Protein 1UJC (pdb70)

Secondary structure (DSSP, 8-state):
-EEEEEEPPPB-S-SSSGGGPPBPHHHHHHHHHHHHHHHHTT----EEEE-SSHHHHHHHHHHHHHS---S--EE-GGGSTT--HHHHHHHHHHHHHHT--EEEEEE-TTHHHHHHHHHSTTPPPPP--TT-EEEEEE-TTS-EEEEEEE-GGGT-

B-factor: mean 17.57, std 6.31, range [7.38, 39.42]

Solvent-accessible surface area: 7150 Å² total; per-residue (Å²): 30,67,0,12,0,0,45,14,0,50,12,32,168,129,34,110,60,69,42,58,44,61,13,36,108,61,0,20,83,18,0,88,67,0,0,70,49,0,116,50,96,161,25,149,13,82,59,2,0,1,0,46,43,78,10,0,50,42,0,28,108,20,1,33,97,23,7,144,36,42,129,87,42,44,82,13,99,57,0,26,30,127,14,70,36,31,99,1,20,55,79,0,62,59,10,11,94,118,57,6,64,9,0,0,0,0,0,2,71,65,3,0,5,113,0,0,26,89,2,2,95,88,71,108,71,24,160,1,60,31,0,0,0,0,1,0,52,0,54,104,95,22,75,6,82,47,63,94,67,32,13,5,97,101,57,154

GO terms:
  GO:0005515 protein binding (F, IPI)
  GO:0101006 protein histidine phosphatase activity (F, IDA)
  GO:0035971 peptidyl-histidine dephosphorylation (P, IDA)
  GO:0070297 regulation of phosphorelay signal transduction system (P, IMP)
  GO:0005737 cytoplasm (C, IDA)

Nearest PDB structures (foldseek):
  1ujc-assembly1_A  TM=1.006E+00  e=8.817E-36  Escherichia coli
  3f2i-assembly3_E  TM=8.369E-01  e=7.883E-12  Nostoc sp. PCC 7120 = FACHB-418
  3f2i-assembly2_C  TM=8.182E-01  e=5.118E-11  Nostoc sp. PCC 7120 = FACHB-418
  3mxo-assembly2_A-2  TM=7.497E-01  e=2.978E-09  Homo sapiens
  6cni-assembly1_B  TM=7.187E-01  e=6.458E-09  Homo sapiens

Structure (mmCIF, N/CA/C/O backbone):
data_1UJC
#
_entry.id   1UJC
#
_cell.length_a   39.126
_cell.length_b   47.737
_cell.length_c   81.963
_cell.angle_alpha   90.00
_cell.angle_beta   90.00
_cell.angle_gamma   90.00
#
_symmetry.space_group_name_H-M   'P 21 21 21'
#
loop_
_entity.id
_entity.type
_entity.pdbx_description
1 polymer 'Phosphohistidine phosphatase sixA'
2 non-polymer 'CALCIUM ION'
3 non-polymer TUNGSTATE(VI)ION
4 water water
#
loop_
_atom_site.group_PDB
_atom_site.id
_atom_site.type_symbol
_atom_site.label_atom_id
_atom_site.label_alt_id
_atom_site.label_comp_id
_atom_site.label_asym_id
_atom_site.label_entity_id
_atom_site.label_seq_id
_atom_site.pdbx_PDB_ins_code
_atom_site.Cartn_x
_atom_site.Cartn_y
_atom_site.Cartn_z
_atom_site.occupancy
_atom_site.B_iso_or_equiv
_atom_site.auth_seq_id
_atom_site.auth_comp_id
_atom_site.auth_asym_id
_atom_site.auth_atom_id
_atom_site.pdbx_PDB_model_num
ATOM 1 N N . MET A 1 1 ? 7.252 17.806 25.544 1.00 9.19 1 MET A N 1
ATOM 2 C CA . MET A 1 1 ? 7.175 16.370 25.154 1.00 11.80 1 MET A CA 1
ATOM 3 C C . MET A 1 1 ? 7.193 15.469 26.376 1.00 11.93 1 MET A C 1
ATOM 4 O O . MET A 1 1 ? 8.030 15.628 27.262 1.00 14.81 1 MET A O 1
ATOM 9 N N . GLN A 1 2 ? 6.261 14.524 26.420 1.00 12.87 2 GLN A N 1
ATOM 10 C CA . GLN A 1 2 ? 6.171 13.590 27.533 1.00 13.71 2 GLN A CA 1
ATOM 11 C C . GLN A 1 2 ? 7.159 12.450 27.341 1.00 13.68 2 GLN A C 1
ATOM 12 O O . GLN A 1 2 ? 7.156 11.781 26.314 1.00 13.06 2 GLN A O 1
ATOM 18 N N . VAL A 1 3 ? 8.016 12.239 28.329 1.00 12.59 3 VAL A N 1
ATOM 19 C CA . VAL A 1 3 ? 8.986 11.163 28.248 1.00 12.56 3 VAL A CA 1
ATOM 20 C C . VAL A 1 3 ? 8.707 10.179 29.366 1.00 12.52 3 VAL A C 1
ATOM 21 O O . VAL A 1 3 ? 8.615 10.566 30.527 1.00 14.47 3 VAL A O 1
ATOM 25 N N . PHE A 1 4 ? 8.544 8.911 29.012 1.00 11.19 4 PHE A N 1
ATOM 26 C CA . PHE A 1 4 ? 8.293 7.882 30.008 1.00 12.39 4 PHE A CA 1
ATOM 27 C C . PHE A 1 4 ? 9.495 6.957 30.065 1.00 11.49 4 PHE A C 1
ATOM 28 O O . PHE A 1 4 ? 9.736 6.178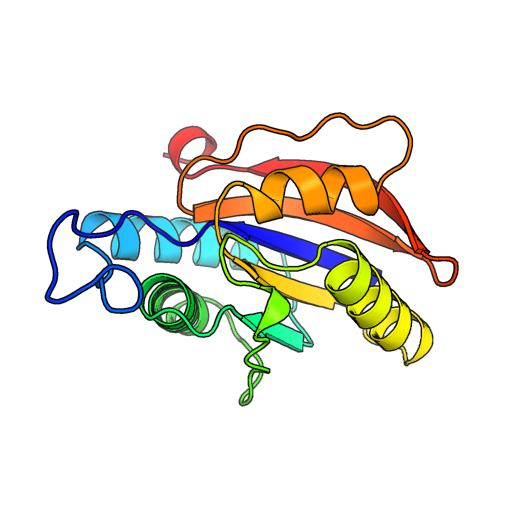 29.145 1.00 12.47 4 PHE A O 1
ATOM 36 N N . ILE A 1 5 ? 10.244 7.054 31.156 1.00 10.47 5 ILE A N 1
ATOM 37 C CA . ILE A 1 5 ? 11.443 6.253 31.349 1.00 11.30 5 ILE A CA 1
ATOM 38 C C . ILE A 1 5 ? 11.115 5.001 32.143 1.00 11.96 5 ILE A C 1
ATOM 39 O O . ILE A 1 5 ? 10.611 5.076 33.266 1.00 12.53 5 ILE A O 1
ATOM 44 N N . MET A 1 6 ? 11.411 3.845 31.561 1.00 11.23 6 MET A N 1
ATOM 45 C CA . MET A 1 6 ? 11.110 2.583 32.213 1.00 11.68 6 MET A CA 1
ATOM 46 C C . MET A 1 6 ? 12.299 1.645 32.375 1.00 11.81 6 MET A C 1
ATOM 47 O O . MET A 1 6 ? 13.133 1.509 31.482 1.00 11.59 6 MET A O 1
ATOM 52 N N . ARG A 1 7 ? 12.376 1.009 33.537 1.00 12.41 7 ARG A N 1
ATOM 53 C CA . ARG A 1 7 ? 13.436 0.046 33.805 1.00 13.42 7 ARG A CA 1
ATOM 54 C C . ARG A 1 7 ? 12.890 -1.306 33.358 1.00 13.38 7 ARG A C 1
ATOM 55 O O . ARG A 1 7 ? 11.738 -1.637 33.631 1.00 12.46 7 ARG A O 1
ATOM 63 N N . HIS A 1 8 ? 13.712 -2.075 32.657 1.00 12.25 8 HIS A N 1
ATOM 64 C CA . HIS A 1 8 ? 13.301 -3.384 32.179 1.00 11.31 8 HIS A CA 1
ATOM 65 C C . HIS A 1 8 ? 12.738 -4.191 33.352 1.00 12.13 8 HIS A C 1
ATOM 66 O O . HIS A 1 8 ? 13.027 -3.896 34.512 1.00 11.05 8 HIS A O 1
ATOM 73 N N . GLY A 1 9 ? 11.937 -5.206 33.041 1.00 10.78 9 GLY A N 1
ATOM 74 C CA . GLY A 1 9 ? 11.340 -6.029 34.079 1.00 13.91 9 GLY A CA 1
ATOM 75 C C . GLY A 1 9 ? 12.294 -7.041 34.689 1.00 13.99 9 GLY A C 1
ATOM 76 O O . GLY A 1 9 ? 13.404 -7.236 34.198 1.00 13.61 9 GLY A O 1
ATOM 77 N N . ASP A 1 10 ? 11.852 -7.675 35.772 1.00 14.52 10 ASP A N 1
ATOM 78 C CA . ASP A 1 10 ? 12.629 -8.682 36.481 1.00 15.81 10 ASP A CA 1
ATOM 79 C C . ASP A 1 10 ? 13.212 -9.683 35.478 1.00 16.65 10 ASP A C 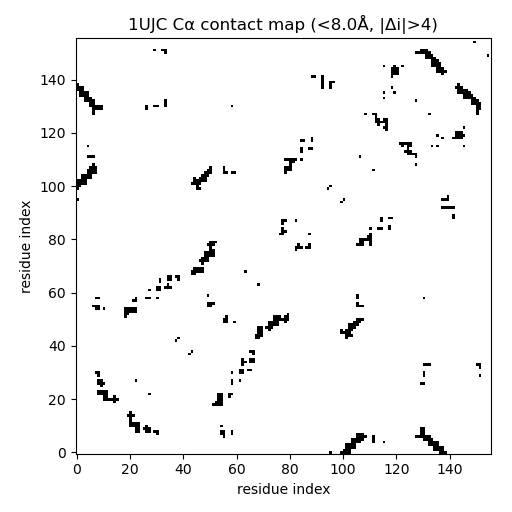1
ATOM 80 O O . ASP A 1 10 ? 12.498 -10.201 34.617 1.00 16.22 10 ASP A O 1
ATOM 85 N N . ALA A 1 11 ? 14.507 -9.959 35.595 1.00 16.55 11 ALA A N 1
ATOM 86 C CA . ALA A 1 11 ? 15.167 -10.862 34.661 1.00 16.39 11 ALA A CA 1
ATOM 87 C C . ALA A 1 11 ? 15.949 -11.995 35.314 1.00 17.52 11 ALA A C 1
ATOM 88 O O . ALA A 1 11 ? 16.468 -11.851 36.419 1.00 16.23 11 ALA A O 1
ATOM 90 N N . ALA A 1 12 ? 16.039 -13.118 34.608 1.00 17.67 12 ALA A N 1
ATOM 91 C CA . ALA A 1 12 ? 16.770 -14.275 35.102 1.00 18.42 12 ALA A CA 1
ATOM 92 C C . ALA A 1 12 ? 18.197 -13.857 35.430 1.00 19.85 12 ALA A C 1
ATOM 93 O O . ALA A 1 12 ? 18.816 -13.084 34.693 1.00 19.51 12 ALA A O 1
ATOM 95 N N . LEU A 1 13 ? 18.717 -14.368 36.540 1.00 20.22 13 LEU A N 1
ATOM 96 C CA . LEU A 1 13 ? 20.070 -14.036 36.964 1.00 22.18 13 LEU A CA 1
ATOM 97 C C . LEU A 1 13 ? 21.149 -14.685 36.110 1.00 22.25 13 LEU A C 1
ATOM 98 O O . LEU A 1 13 ? 22.213 -14.097 35.885 1.00 21.43 13 LEU A O 1
ATOM 103 N N . ASP A 1 14 ? 20.878 -15.891 35.625 1.00 24.03 14 ASP A N 1
ATOM 104 C CA . ASP A 1 14 ? 21.866 -16.595 34.823 1.00 23.89 14 ASP A CA 1
ATOM 105 C C . ASP A 1 14 ? 21.483 -16.755 33.356 1.00 22.52 14 ASP A C 1
ATOM 106 O O . ASP A 1 14 ? 20.330 -17.027 33.021 1.00 24.05 14 ASP A O 1
ATOM 111 N N . ALA A 1 15 ? 22.479 -16.584 32.495 1.00 21.92 15 ALA A N 1
ATOM 112 C CA . ALA A 1 15 ? 22.334 -16.722 31.054 1.00 20.45 15 ALA A CA 1
ATOM 113 C C . ALA A 1 15 ? 23.745 -16.868 30.491 1.00 20.03 15 ALA A C 1
ATOM 114 O O . ALA A 1 15 ? 24.725 -16.693 31.216 1.00 18.29 15 ALA A O 1
ATOM 116 N N . ALA A 1 16 ? 23.852 -17.196 29.208 1.00 19.43 16 ALA A N 1
ATOM 117 C CA . ALA A 1 16 ? 25.157 -17.346 28.578 1.00 18.86 16 ALA A CA 1
ATOM 118 C C . ALA A 1 16 ? 26.022 -16.119 28.873 1.00 18.08 16 ALA A C 1
ATOM 119 O O . ALA A 1 16 ? 27.237 -16.231 29.034 1.00 17.41 16 ALA A O 1
ATOM 121 N N . SER A 1 17 ? 25.383 -14.951 28.944 1.00 16.44 17 SER A N 1
ATOM 122 C CA . SER A 1 17 ? 26.065 -13.685 29.238 1.00 14.43 17 SER A CA 1
ATOM 123 C C . SER A 1 17 ? 25.003 -12.658 29.641 1.00 13.62 17 SER A C 1
ATOM 124 O O . SER A 1 17 ? 23.813 -12.891 29.448 1.00 11.74 17 SER A O 1
ATOM 127 N N . ASP A 1 18 ? 25.424 -11.522 30.187 1.00 13.19 18 ASP A N 1
ATOM 128 C CA . ASP A 1 18 ? 24.467 -10.507 30.634 1.00 13.27 18 ASP A CA 1
ATOM 129 C C . ASP A 1 18 ? 23.500 -9.959 29.583 1.00 12.80 18 ASP A C 1
ATOM 130 O O . ASP A 1 18 ? 22.290 -9.969 29.788 1.00 12.50 18 ASP A O 1
ATOM 135 N N . SER A 1 19 ? 24.030 -9.477 28.464 1.00 14.07 19 SER A N 1
ATOM 136 C CA . SER A 1 19 ? 23.187 -8.892 27.425 1.00 13.05 19 SER A CA 1
ATOM 137 C C . SER A 1 19 ? 22.041 -9.790 26.970 1.00 12.89 19 SER A C 1
ATOM 138 O O . SER A 1 19 ? 21.022 -9.299 26.481 1.00 14.30 19 SER A O 1
ATOM 141 N N . VAL A 1 20 ? 22.196 -11.098 27.134 1.00 12.14 20 VAL A N 1
ATOM 142 C CA . VAL A 1 20 ? 21.162 -12.025 26.687 1.00 12.60 20 VAL A CA 1
ATOM 143 C C . VAL A 1 20 ? 20.251 -12.620 27.763 1.00 12.74 20 VAL A C 1
ATOM 144 O O . VAL A 1 20 ? 19.475 -13.533 27.480 1.00 13.23 20 VAL A O 1
ATOM 148 N N . ARG A 1 21 ? 20.331 -12.098 28.985 1.00 13.94 21 ARG A N 1
ATOM 149 C CA . ARG A 1 21 ? 19.487 -12.593 30.076 1.00 14.35 21 ARG A CA 1
ATOM 150 C C . ARG A 1 21 ? 18.035 -12.298 29.728 1.00 14.36 21 ARG A C 1
ATOM 151 O O . ARG A 1 21 ? 17.675 -11.154 29.463 1.00 13.71 21 ARG A O 1
ATOM 159 N N . PRO A 1 22 ? 17.178 -13.329 29.717 1.00 16.49 22 PRO A N 1
ATOM 160 C CA . PRO A 1 22 ? 15.765 -13.120 29.391 1.00 15.30 22 PRO A CA 1
ATOM 161 C C . PRO A 1 22 ? 14.959 -12.605 30.584 1.00 15.68 22 PRO A C 1
ATOM 162 O O . PRO A 1 22 ? 15.446 -12.566 31.716 1.00 11.55 22 PRO A O 1
ATOM 166 N N . LEU A 1 23 ? 13.717 -12.219 30.321 1.00 15.38 23 LEU A N 1
ATOM 167 C CA . LEU A 1 23 ? 12.837 -11.721 31.367 1.00 16.15 23 LEU A CA 1
ATOM 168 C C . LEU A 1 23 ? 12.254 -12.924 32.106 1.00 17.10 23 LEU A C 1
ATOM 169 O O . LEU A 1 23 ? 12.140 -14.005 31.540 1.00 16.58 23 LEU A O 1
ATOM 174 N N . THR A 1 24 ? 11.915 -12.753 33.378 1.00 18.20 24 THR A N 1
ATOM 175 C CA . THR A 1 24 ? 11.308 -13.845 34.135 1.00 18.92 24 THR A CA 1
ATOM 176 C C . THR A 1 24 ? 9.796 -13.727 33.945 1.00 18.89 24 THR A C 1
ATOM 177 O O . THR A 1 24 ? 9.298 -12.713 33.452 1.00 18.64 24 THR A O 1
ATOM 181 N N . THR A 1 25 ? 9.072 -14.764 34.348 1.00 19.17 25 THR A N 1
ATOM 182 C CA . THR A 1 25 ? 7.622 -14.771 34.249 1.00 20.02 25 THR A CA 1
ATOM 183 C C . THR A 1 25 ? 7.054 -13.566 34.992 1.00 18.13 25 THR A C 1
ATOM 184 O O . THR A 1 25 ? 6.183 -12.866 34.477 1.00 18.68 25 THR A O 1
ATOM 188 N N . ASN A 1 26 ? 7.555 -13.330 36.200 1.00 17.98 26 ASN A N 1
ATOM 189 C CA . ASN A 1 26 ? 7.113 -12.202 37.019 1.00 17.12 26 ASN A CA 1
ATOM 190 C C . ASN A 1 26 ? 7.468 -10.903 36.305 1.00 16.34 26 ASN A C 1
ATOM 191 O O . ASN A 1 26 ? 6.664 -9.973 36.261 1.00 16.52 26 ASN A O 1
ATOM 196 N N . GLY A 1 27 ? 8.673 -10.850 35.742 1.00 15.75 27 GLY A N 1
ATOM 197 C CA . GLY A 1 27 ? 9.105 -9.665 35.023 1.00 14.10 27 GLY A CA 1
ATOM 198 C C . GLY A 1 27 ? 8.148 -9.357 33.889 1.00 14.47 27 GLY A C 1
ATOM 199 O O . GLY A 1 27 ? 7.885 -8.192 33.586 1.00 15.49 27 GLY A O 1
ATOM 200 N N . CYS A 1 28 ? 7.638 -10.406 33.249 1.00 14.07 28 CYS A N 1
ATOM 201 C CA . CYS A 1 28 ? 6.680 -10.248 32.165 1.00 14.95 28 CYS A CA 1
ATOM 202 C C . CYS A 1 28 ? 5.362 -9.770 32.762 1.00 15.59 28 CYS A C 1
ATOM 203 O O . CYS A 1 28 ? 4.777 -8.791 32.297 1.00 16.45 28 CYS A O 1
ATOM 206 N N . ASP A 1 29 ? 4.908 -10.461 33.803 1.00 17.01 29 ASP A N 1
ATOM 207 C CA . ASP A 1 29 ? 3.653 -10.112 34.456 1.00 17.25 29 ASP A CA 1
ATOM 208 C C . ASP A 1 29 ? 3.615 -8.652 34.890 1.00 16.51 29 ASP A C 1
ATOM 209 O O . ASP A 1 29 ? 2.670 -7.929 34.573 1.00 16.28 29 ASP A O 1
ATOM 214 N N . GLU A 1 30 ? 4.645 -8.216 35.611 1.00 15.69 30 GLU A N 1
ATOM 215 C CA . GLU A 1 30 ? 4.694 -6.840 36.086 1.00 15.89 30 GLU A CA 1
ATOM 216 C C . GLU A 1 30 ? 4.827 -5.833 34.959 1.00 15.46 30 GLU A C 1
ATOM 217 O O . GLU A 1 30 ? 4.314 -4.718 35.058 1.00 13.72 30 GLU A O 1
ATOM 223 N N . SER A 1 31 ? 5.518 -6.211 33.891 1.00 14.82 31 SER A N 1
ATOM 224 C CA . SER A 1 31 ? 5.666 -5.295 32.773 1.00 14.82 31 SER A CA 1
ATOM 225 C C . SER A 1 31 ? 4.312 -5.067 32.107 1.00 14.38 31 SER A C 1
ATOM 226 O O . SER A 1 31 ? 4.013 -3.957 31.665 1.00 12.92 31 SER A O 1
ATOM 229 N N . ARG A 1 32 ? 3.494 -6.118 32.044 1.00 14.33 32 ARG A N 1
ATOM 230 C CA . ARG A 1 32 ? 2.162 -6.009 31.455 1.00 14.36 32 ARG A CA 1
ATOM 231 C C . ARG A 1 32 ? 1.284 -5.185 32.391 1.00 14.53 32 ARG A C 1
ATOM 232 O O . ARG A 1 32 ? 0.417 -4.427 31.950 1.00 12.89 32 ARG A O 1
ATOM 240 N N . LEU A 1 33 ? 1.526 -5.340 33.690 1.00 15.31 33 LEU A N 1
ATOM 241 C CA . LEU A 1 33 ? 0.777 -4.619 34.713 1.00 15.79 33 LEU A CA 1
ATOM 242 C C . LEU A 1 33 ? 0.964 -3.111 34.529 1.00 15.56 33 LEU A C 1
ATOM 243 O O . LEU A 1 33 ? -0.007 -2.347 34.522 1.00 13.38 33 LEU A O 1
ATOM 248 N N . MET A 1 34 ? 2.217 -2.689 34.380 1.00 14.75 34 MET A N 1
ATOM 249 C CA . MET A 1 34 ? 2.536 -1.276 34.188 1.00 14.80 34 MET A CA 1
ATOM 250 C C . MET A 1 34 ? 2.011 -0.776 32.841 1.00 14.66 34 MET A C 1
ATOM 251 O O . MET A 1 34 ? 1.569 0.369 32.722 1.00 15.29 34 MET A O 1
ATOM 256 N N . ALA A 1 35 ? 2.065 -1.637 31.831 1.00 13.89 35 ALA A N 1
ATOM 257 C CA . ALA A 1 35 ? 1.586 -1.285 30.499 1.00 13.56 35 ALA A CA 1
ATOM 258 C C . ALA A 1 35 ? 0.096 -0.963 30.548 1.00 13.26 35 ALA A C 1
ATOM 259 O O . ALA A 1 35 ? -0.350 0.048 30.006 1.00 12.40 35 ALA A O 1
ATOM 261 N N . ASN A 1 36 ? -0.672 -1.825 31.207 1.00 13.69 36 ASN A N 1
ATOM 262 C CA . ASN A 1 36 ? -2.106 -1.612 31.321 1.00 13.85 36 ASN A CA 1
ATOM 263 C C . ASN A 1 36 ? -2.409 -0.361 32.133 1.00 12.40 36 ASN A C 1
ATOM 264 O O . ASN A 1 36 ? -3.359 0.360 31.840 1.00 12.22 36 ASN A O 1
ATOM 269 N N . TRP A 1 37 ? -1.598 -0.097 33.151 1.00 12.93 37 TRP A N 1
ATOM 270 C CA . TRP A 1 37 ? -1.809 1.089 33.968 1.00 13.14 37 TRP A CA 1
ATOM 271 C C . TRP A 1 37 ? -1.671 2.326 33.078 1.00 14.11 37 TRP A C 1
ATOM 272 O O . TRP A 1 37 ? -2.499 3.238 33.131 1.00 12.48 37 TRP A O 1
ATOM 283 N N . LEU A 1 38 ? -0.626 2.350 32.257 1.00 14.24 38 LEU A N 1
ATOM 284 C CA . LEU A 1 38 ? -0.402 3.468 31.348 1.00 16.06 38 LEU A CA 1
ATOM 285 C C . LEU A 1 38 ? -1.575 3.602 30.391 1.00 17.05 38 LEU A C 1
ATOM 286 O O . LEU A 1 38 ? -2.011 4.707 30.090 1.00 19.36 38 LEU A O 1
ATOM 291 N N . LYS A 1 39 ? -2.080 2.466 29.918 1.00 16.75 39 LYS A N 1
ATOM 292 C CA . LYS A 1 39 ? -3.213 2.448 29.005 1.00 17.77 39 LYS A CA 1
ATOM 293 C C . LYS A 1 39 ? -4.408 3.094 29.695 1.00 18.76 39 LYS A C 1
ATOM 294 O O . LYS A 1 39 ? -5.163 3.850 29.085 1.00 17.27 39 LYS A O 1
ATOM 300 N N . GLY A 1 40 ? -4.568 2.796 30.980 1.00 19.38 40 GLY A N 1
ATOM 301 C CA . GLY A 1 40 ? -5.663 3.370 31.736 1.00 21.04 40 GLY A CA 1
ATOM 302 C C . GLY A 1 40 ? -5.465 4.856 31.969 1.00 22.49 40 GLY A C 1
ATOM 303 O O . GLY A 1 40 ? -6.413 5.573 32.278 1.00 23.51 40 GLY A O 1
ATOM 304 N N . GLN A 1 41 ? -4.232 5.328 31.816 1.00 23.31 41 GLN A N 1
ATOM 305 C CA . GLN A 1 41 ? -3.932 6.741 32.021 1.00 23.62 41 GLN A CA 1
ATOM 306 C C . GLN A 1 41 ? -4.117 7.554 30.750 1.00 23.50 41 GLN A C 1
ATOM 307 O O . GLN A 1 41 ? -3.787 8.737 30.708 1.00 22.73 41 GLN A O 1
ATOM 313 N N . LYS A 1 42 ? -4.656 6.916 29.715 1.00 24.32 42 LYS A N 1
ATOM 314 C CA . LYS A 1 42 ? -4.884 7.587 28.443 1.00 24.69 42 LYS A CA 1
ATOM 315 C C . LYS A 1 42 ? -3.555 8.030 27.859 1.00 24.65 42 LYS A C 1
ATOM 316 O O . LYS A 1 42 ? -3.446 9.113 27.283 1.00 25.77 42 LYS A O 1
ATOM 322 N N . VAL A 1 43 ? -2.547 7.178 28.017 1.00 24.59 43 VAL A N 1
ATOM 323 C CA . VAL A 1 43 ? -1.211 7.453 27.511 1.00 24.58 43 VAL A CA 1
ATOM 324 C C . VAL A 1 43 ? -1.108 6.975 26.067 1.00 24.10 43 VAL A C 1
ATOM 325 O O . VAL A 1 43 ? -1.461 5.835 25.752 1.00 25.73 43 VAL A O 1
ATOM 329 N N . GLU A 1 44 ? -0.640 7.856 25.191 1.00 21.90 44 GLU A N 1
ATOM 330 C CA . GLU A 1 44 ? -0.489 7.538 23.779 1.00 21.38 44 GLU A CA 1
ATOM 331 C C . GLU A 1 44 ? 0.988 7.689 23.443 1.00 19.67 44 GLU A C 1
ATOM 332 O O . GLU A 1 44 ? 1.502 8.808 23.389 1.00 20.24 44 GLU A O 1
ATOM 338 N N . ILE A 1 45 ? 1.669 6.569 23.226 1.00 16.65 45 ILE A N 1
ATOM 339 C CA . ILE A 1 45 ? 3.096 6.597 22.921 1.00 14.47 45 ILE A CA 1
ATOM 340 C C . ILE A 1 45 ? 3.343 6.756 21.432 1.00 13.75 45 ILE A C 1
ATOM 341 O O . ILE A 1 45 ? 2.938 5.914 20.636 1.00 14.40 45 ILE A O 1
ATOM 346 N N . GLU A 1 46 ? 4.021 7.840 21.067 1.00 14.77 46 GLU A N 1
ATOM 347 C CA . GLU A 1 46 ? 4.320 8.134 19.668 1.00 13.10 46 GLU A CA 1
ATOM 348 C C . GLU A 1 46 ? 5.620 7.495 19.197 1.00 12.31 46 GLU A C 1
ATOM 349 O O . GLU A 1 46 ? 5.726 7.054 18.051 1.00 10.89 46 GLU A O 1
ATOM 355 N N . ARG A 1 47 ? 6.612 7.453 20.079 1.00 11.87 47 ARG A N 1
ATOM 356 C CA . ARG A 1 47 ? 7.906 6.878 19.735 1.00 11.94 47 ARG A CA 1
ATOM 357 C C . ARG A 1 47 ? 8.443 5.990 20.852 1.00 12.31 47 ARG A C 1
ATOM 358 O O . ARG A 1 47 ? 8.142 6.203 22.030 1.00 11.20 47 ARG A O 1
ATOM 366 N N . VAL A 1 48 ? 9.248 5.002 20.474 1.00 10.99 48 VAL A N 1
ATOM 367 C CA . VAL A 1 48 ? 9.828 4.082 21.438 1.00 10.77 48 VAL A CA 1
ATOM 368 C C . VAL A 1 48 ? 11.331 3.908 21.237 1.00 10.95 48 VAL A C 1
ATOM 369 O O . VAL A 1 48 ? 11.795 3.637 20.129 1.00 11.16 48 VAL A O 1
ATOM 373 N N . LEU A 1 49 ? 12.080 4.070 22.325 1.00 9.64 49 LEU A N 1
ATOM 374 C CA . LEU A 1 49 ? 13.531 3.926 22.314 1.00 10.40 49 LEU A CA 1
ATOM 375 C C . LEU A 1 49 ? 13.839 2.799 23.292 1.00 11.71 49 LEU A C 1
ATOM 376 O O . LEU A 1 49 ? 13.381 2.825 24.434 1.00 14.02 49 LEU A O 1
ATOM 381 N N . VAL A 1 50 ? 14.606 1.810 22.852 1.00 11.89 50 VAL A N 1
ATOM 382 C CA . VAL A 1 50 ? 14.914 0.674 23.713 1.00 12.01 50 VAL A CA 1
ATOM 383 C C . VAL A 1 50 ? 16.375 0.234 23.677 1.00 12.18 50 VAL A C 1
ATOM 384 O O . VAL A 1 50 ? 17.062 0.398 22.672 1.00 11.59 50 VAL A O 1
ATOM 388 N N . SER A 1 51 ? 16.837 -0.319 24.794 1.00 11.89 51 SER A N 1
ATOM 389 C CA . SER A 1 51 ? 18.194 -0.828 24.908 1.00 11.41 51 SER A CA 1
ATOM 390 C C . SER A 1 51 ? 18.313 -2.076 24.039 1.00 11.30 51 SER A C 1
ATOM 391 O O . SER A 1 51 ? 17.338 -2.795 23.842 1.00 10.33 51 SER A O 1
ATOM 394 N N . PRO A 1 52 ? 19.515 -2.342 23.505 1.00 10.89 52 PRO A N 1
ATOM 395 C CA . PRO A 1 52 ? 19.787 -3.505 22.650 1.00 11.97 52 PRO A CA 1
ATOM 396 C C . PRO A 1 52 ? 19.768 -4.826 23.423 1.00 11.52 52 PRO A C 1
ATOM 397 O O . PRO A 1 52 ? 19.719 -5.898 22.826 1.00 11.18 52 PRO A O 1
ATOM 401 N N . PHE A 1 53 ? 19.818 -4.744 24.751 1.00 11.02 53 PHE A N 1
ATOM 402 C CA . PHE A 1 53 ? 19.822 -5.945 25.582 1.00 11.43 53 PHE A CA 1
ATOM 403 C C . PHE A 1 53 ? 18.470 -6.647 25.624 1.00 12.41 53 PHE A C 1
ATOM 404 O O . PHE A 1 53 ? 17.421 -6.009 25.763 1.00 13.49 53 PHE A O 1
ATOM 412 N N . LEU A 1 54 ? 18.514 -7.971 25.516 1.00 12.51 54 LEU A N 1
ATOM 413 C CA . LEU A 1 54 ? 17.315 -8.798 25.497 1.00 12.67 54 LEU A CA 1
ATOM 414 C C . LEU A 1 54 ? 16.260 -8.481 26.550 1.00 12.23 54 LEU A C 1
ATOM 415 O O . LEU A 1 54 ? 15.068 -8.472 26.240 1.00 10.40 54 LEU A O 1
ATOM 420 N N . ARG A 1 55 ? 16.674 -8.215 27.785 1.00 11.45 55 ARG A N 1
ATOM 421 C CA . ARG A 1 5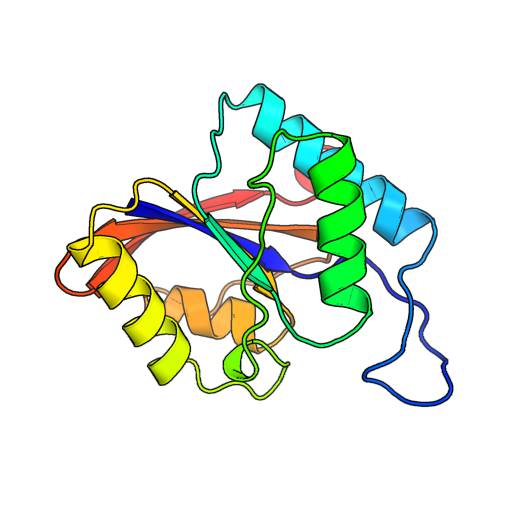5 ? 15.693 -7.916 28.823 1.00 12.20 55 ARG A CA 1
ATOM 422 C C . ARG A 1 55 ? 14.915 -6.632 28.544 1.00 11.31 55 ARG A C 1
ATOM 423 O O . ARG A 1 55 ? 13.746 -6.516 28.914 1.00 13.67 55 ARG A O 1
ATOM 431 N N . ALA A 1 56 ? 15.549 -5.675 27.876 1.00 10.40 56 ALA A N 1
ATOM 432 C CA . ALA A 1 56 ? 14.875 -4.423 27.552 1.00 7.99 56 ALA A CA 1
ATOM 433 C C . ALA A 1 56 ? 13.874 -4.666 26.418 1.00 10.28 56 ALA A C 1
ATOM 434 O O . ALA A 1 56 ? 12.701 -4.305 26.516 1.00 8.76 56 ALA A O 1
ATOM 436 N N . GLU A 1 57 ? 14.345 -5.299 25.349 1.00 10.03 57 GLU A N 1
ATOM 437 C CA . GLU A 1 57 ? 13.500 -5.592 24.202 1.00 12.53 57 GLU A CA 1
ATOM 438 C C . GLU A 1 57 ? 12.297 -6.462 24.584 1.00 11.91 57 GLU A C 1
ATOM 439 O O . GLU A 1 57 ? 11.193 -6.246 24.092 1.00 13.71 57 GLU A O 1
ATOM 445 N N . GLN A 1 58 ? 12.505 -7.434 25.467 1.00 10.86 58 GLN A N 1
ATOM 446 C CA . GLN A 1 58 ? 11.416 -8.308 25.879 1.00 11.40 58 GLN A CA 1
ATOM 447 C C . GLN A 1 58 ? 10.401 -7.528 26.711 1.00 11.17 58 GLN A C 1
ATOM 448 O O . GLN A 1 58 ? 9.200 -7.766 26.621 1.00 11.28 58 GLN A O 1
ATOM 454 N N . THR A 1 59 ? 10.889 -6.603 27.530 1.00 11.23 59 THR A N 1
ATOM 455 C CA . THR A 1 59 ? 9.996 -5.782 28.333 1.00 11.77 59 THR A CA 1
ATOM 456 C C . THR A 1 59 ? 9.115 -5.005 27.355 1.00 11.60 59 THR A C 1
ATOM 457 O O . THR A 1 59 ? 7.908 -4.861 27.562 1.00 11.16 59 THR A O 1
ATOM 461 N N . LEU A 1 60 ? 9.730 -4.533 26.273 1.00 13.11 60 LEU A N 1
ATOM 462 C CA . LEU A 1 60 ? 9.025 -3.781 25.236 1.00 12.60 60 LEU A CA 1
ATOM 463 C C . LEU A 1 60 ? 7.940 -4.658 24.602 1.00 13.03 60 LEU A C 1
ATOM 464 O O . LEU A 1 60 ? 6.815 -4.209 24.400 1.00 11.85 60 LEU A O 1
ATOM 469 N N . GLU A 1 61 ? 8.292 -5.900 24.275 1.00 14.28 61 GLU A N 1
ATOM 470 C CA . GLU A 1 61 ? 7.340 -6.834 23.667 1.00 16.96 61 GLU A CA 1
ATOM 471 C C . GLU A 1 61 ? 6.103 -6.927 24.542 1.00 15.57 61 GLU A C 1
ATOM 472 O O . GLU A 1 61 ? 4.979 -6.717 24.087 1.00 16.99 61 GLU A O 1
ATOM 478 N N . GLU A 1 62 ? 6.335 -7.257 25.808 1.00 15.97 62 GLU A N 1
ATOM 479 C CA . GLU A 1 62 ? 5.271 -7.420 26.790 1.00 14.90 62 GLU A CA 1
ATOM 480 C C . GLU A 1 62 ? 4.380 -6.189 26.890 1.00 14.73 62 GLU A C 1
ATOM 481 O O . GLU A 1 62 ? 3.150 -6.296 26.891 1.00 13.46 62 GLU A O 1
ATOM 487 N N . VAL A 1 63 ? 5.003 -5.019 26.966 1.00 13.64 63 VAL A N 1
ATOM 488 C CA . VAL A 1 63 ? 4.263 -3.773 27.055 1.00 13.39 63 VAL A CA 1
ATOM 489 C C . VAL A 1 63 ? 3.431 -3.565 25.797 1.00 13.73 63 VAL A C 1
ATOM 490 O O . VAL A 1 63 ? 2.248 -3.239 25.875 1.00 14.80 63 VAL A O 1
ATOM 494 N N . GLY A 1 64 ? 4.062 -3.759 24.643 1.00 13.12 64 GLY A N 1
ATOM 495 C CA . GLY A 1 64 ? 3.379 -3.588 23.372 1.00 14.53 64 GLY A CA 1
ATOM 496 C C . GLY A 1 64 ? 2.172 -4.491 23.227 1.00 17.09 64 GLY A C 1
ATOM 497 O O . GLY A 1 64 ? 1.284 -4.233 22.409 1.00 17.60 64 GLY A O 1
ATOM 498 N N . ASP A 1 65 ? 2.138 -5.555 24.021 1.00 17.34 65 ASP A N 1
ATOM 499 C CA . ASP A 1 65 ? 1.028 -6.493 23.986 1.00 17.69 65 ASP A CA 1
ATOM 500 C C . ASP A 1 65 ? -0.200 -5.946 24.698 1.00 17.77 65 ASP A C 1
ATOM 501 O O . ASP A 1 65 ? -1.305 -6.381 24.427 1.00 14.48 65 ASP A O 1
ATOM 506 N N . CYS A 1 66 ? -0.011 -4.993 25.606 1.00 18.14 66 CYS A N 1
ATOM 507 C CA . CYS A 1 66 ? -1.138 -4.437 26.347 1.00 19.15 66 CYS A CA 1
ATOM 508 C C . CYS A 1 66 ? -1.432 -2.981 26.003 1.00 19.96 66 CYS A C 1
ATOM 509 O O . CYS A 1 66 ? -2.553 -2.501 26.184 1.00 20.61 66 CYS A O 1
ATOM 512 N N . LEU A 1 67 ? -0.423 -2.283 25.503 1.00 19.71 67 LEU A N 1
ATOM 513 C CA . LEU A 1 67 ? -0.555 -0.872 25.160 1.00 19.88 67 LEU A CA 1
ATOM 514 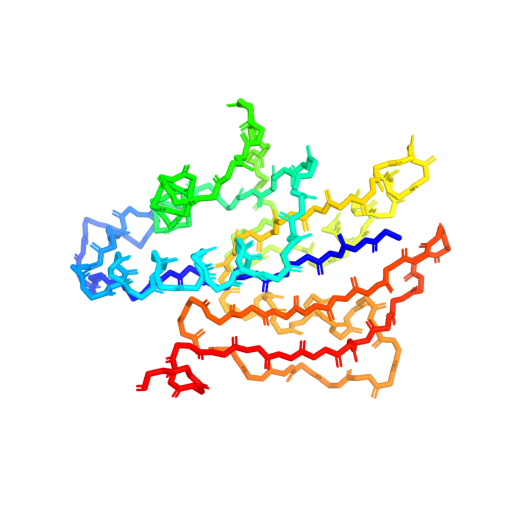C C . LEU A 1 67 ? -0.267 -0.669 23.672 1.00 20.19 67 LEU A C 1
ATOM 515 O O . LEU A 1 67 ? 0.667 -1.257 23.132 1.00 20.70 67 LEU A O 1
ATOM 520 N N . ASN A 1 68 ? -1.073 0.151 23.005 1.00 20.85 68 ASN A N 1
ATOM 521 C CA . ASN A 1 68 ? -0.867 0.402 21.581 1.00 23.22 68 ASN A CA 1
ATOM 522 C C . ASN A 1 68 ? 0.449 1.150 21.391 1.00 23.42 68 ASN A C 1
ATOM 523 O O . ASN A 1 68 ? 0.570 2.312 21.786 1.00 23.94 68 ASN A O 1
ATOM 528 N N . LEU A 1 69 ? 1.434 0.482 20.797 1.00 22.92 69 LEU A N 1
ATOM 529 C CA . LEU A 1 69 ? 2.740 1.091 20.561 1.00 22.38 69 LEU A CA 1
ATOM 530 C C . LEU A 1 69 ? 3.041 1.211 19.074 1.00 23.13 69 LEU A C 1
ATOM 531 O O . LEU A 1 69 ? 2.431 0.528 18.251 1.00 23.36 69 LEU A O 1
ATOM 536 N N . PRO A 1 70 ? 3.993 2.089 18.709 1.00 23.74 70 PRO A N 1
ATOM 537 C CA . PRO A 1 70 ? 4.362 2.277 17.302 1.00 24.40 70 PRO A CA 1
ATOM 538 C C . PRO A 1 70 ? 4.801 0.952 16.702 1.00 25.54 70 PRO A C 1
ATOM 539 O O . PRO A 1 70 ? 5.320 0.082 17.406 1.00 25.37 70 PRO A O 1
ATOM 543 N N . SER A 1 71 ? 4.594 0.800 15.400 1.00 27.12 71 SER A N 1
ATOM 544 C CA . SER A 1 71 ? 4.974 -0.427 14.721 1.00 29.12 71 SER A CA 1
ATOM 545 C C . SER A 1 71 ? 6.467 -0.632 14.874 1.00 29.37 71 SER A C 1
ATOM 546 O O . SER A 1 71 ? 6.936 -1.745 15.125 1.00 30.26 71 SER A O 1
ATOM 549 N N . SER A 1 72 ? 7.219 0.453 14.735 1.00 28.89 72 SER A N 1
ATOM 550 C CA . SER A 1 72 ? 8.661 0.370 14.861 1.00 29.09 72 SER A CA 1
ATOM 551 C C . SER A 1 72 ? 9.143 0.841 16.229 1.00 28.96 72 SER A C 1
ATOM 552 O O . SER A 1 72 ? 8.383 1.403 17.026 1.00 29.25 72 SER A O 1
ATOM 555 N N . ALA A 1 73 ? 10.415 0.580 16.491 1.00 27.16 73 ALA A N 1
ATOM 556 C CA . ALA A 1 73 ? 11.059 0.968 17.731 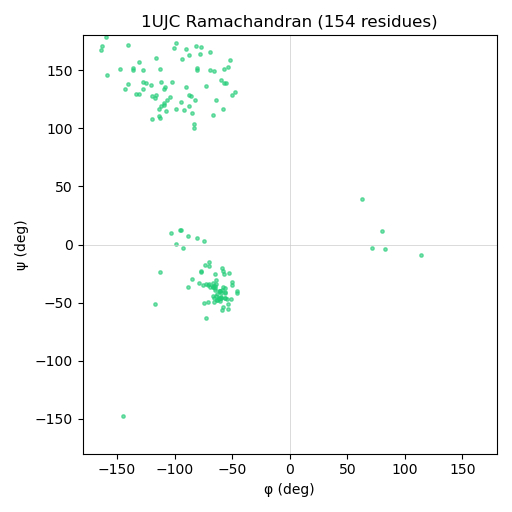1.00 24.32 73 ALA A CA 1
ATOM 557 C C . ALA A 1 73 ? 12.494 1.260 17.341 1.00 22.50 73 ALA A C 1
ATOM 558 O O . ALA A 1 73 ? 13.007 0.691 16.381 1.00 22.57 73 ALA A O 1
ATOM 560 N N . GLU A 1 74 ? 13.135 2.158 18.071 1.00 20.35 74 GLU A N 1
ATOM 561 C CA . GLU A 1 74 ? 14.506 2.517 17.781 1.00 16.78 74 GLU A CA 1
ATOM 562 C C . GLU A 1 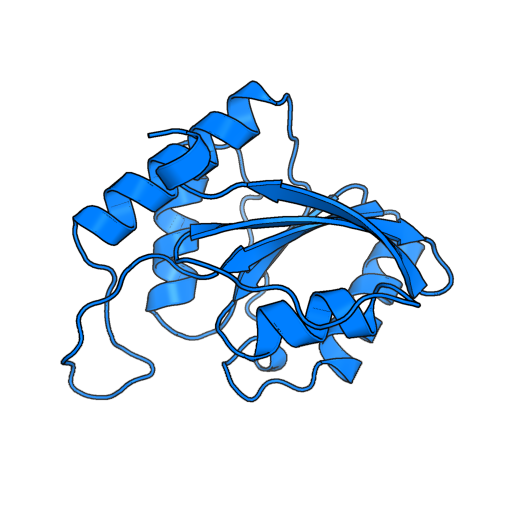74 ? 15.402 1.921 18.851 1.00 15.07 74 GLU A C 1
ATOM 563 O O . GLU A 1 74 ? 15.302 2.275 20.026 1.00 12.43 74 GLU A O 1
ATOM 569 N N . VAL A 1 75 ? 16.256 0.994 18.432 1.00 12.39 75 VAL A N 1
ATOM 570 C CA . VAL A 1 75 ? 17.184 0.332 19.333 1.00 12.74 75 VAL A CA 1
ATOM 571 C C . VAL A 1 75 ? 18.405 1.231 19.439 1.00 13.77 75 VAL A C 1
ATOM 572 O O . VAL A 1 75 ? 19.128 1.419 18.458 1.00 13.67 75 VAL A O 1
ATOM 576 N N . LEU A 1 76 ? 18.616 1.788 20.628 1.00 11.63 76 LEU A N 1
ATOM 577 C CA . LEU A 1 76 ? 19.724 2.704 20.876 1.00 13.66 76 LEU A CA 1
ATOM 578 C C . LEU A 1 76 ? 20.840 2.085 21.703 1.00 12.50 76 LEU A C 1
ATOM 579 O O . LEU A 1 76 ? 20.604 1.597 22.806 1.00 12.36 76 LEU A O 1
ATOM 584 N N . PRO A 1 77 ? 22.078 2.105 21.182 1.00 12.39 77 PRO A N 1
ATOM 585 C CA . PRO A 1 77 ? 23.213 1.535 21.913 1.00 12.08 77 PRO A CA 1
ATOM 586 C C . PRO A 1 77 ? 23.511 2.290 23.207 1.00 12.70 77 PRO A C 1
ATOM 587 O O . PRO A 1 77 ? 24.069 1.724 24.143 1.00 12.06 77 PRO A O 1
ATOM 591 N N . GLU A 1 78 ? 23.141 3.567 23.258 1.00 12.66 78 GLU A N 1
ATOM 592 C CA . GLU A 1 78 ? 23.408 4.369 24.449 1.00 13.06 78 GLU A CA 1
ATOM 593 C C . GLU A 1 78 ? 22.406 4.146 25.575 1.00 12.65 78 GLU A C 1
ATOM 594 O O . GLU A 1 78 ? 22.456 4.837 26.587 1.00 12.40 78 GLU A O 1
ATOM 600 N N . LEU A 1 79 ? 21.506 3.182 25.395 1.00 12.93 79 LEU A N 1
ATOM 601 C CA . LEU A 1 79 ? 20.507 2.861 26.413 1.00 13.54 79 LEU A CA 1
ATOM 602 C C . LEU A 1 79 ? 20.929 1.656 27.248 1.00 13.38 79 LEU A C 1
ATOM 603 O O . LEU A 1 79 ? 20.207 1.224 28.148 1.00 15.74 79 LEU A O 1
ATOM 608 N N . THR A 1 80 ? 22.099 1.108 26.940 1.00 14.29 80 THR A N 1
ATOM 609 C CA . THR A 1 80 ? 22.626 -0.027 27.688 1.00 14.27 80 THR A CA 1
ATOM 610 C C . THR A 1 80 ? 22.992 0.508 29.072 1.00 14.17 80 THR A C 1
ATOM 611 O O . THR A 1 80 ? 23.055 1.718 29.273 1.00 14.47 80 THR A O 1
ATOM 615 N N . PRO A 1 81 ? 23.231 -0.384 30.042 1.00 14.11 81 PRO A N 1
ATOM 616 C CA . PRO A 1 81 ? 23.587 0.039 31.398 1.00 13.47 81 PRO A CA 1
ATOM 617 C C . PRO A 1 81 ? 24.650 1.139 31.474 1.00 15.29 81 PRO A C 1
ATOM 618 O O . PRO A 1 81 ? 24.539 2.052 32.291 1.00 12.92 81 PRO A O 1
ATOM 622 N N . CYS A 1 82 ? 25.665 1.051 30.615 1.00 15.37 82 CYS A N 1
ATOM 623 C CA . CYS A 1 82 ? 26.768 2.020 30.597 1.00 19.43 82 CYS A CA 1
ATOM 624 C C . CYS A 1 82 ? 26.586 3.145 29.580 1.00 17.96 82 CYS A C 1
ATOM 625 O O . CYS A 1 82 ? 27.524 3.894 29.293 1.00 17.30 82 CYS A O 1
ATOM 628 N N . GLY A 1 83 ? 25.379 3.254 29.042 1.00 16.30 83 GLY A N 1
ATOM 629 C CA . GLY A 1 83 ? 25.085 4.272 28.052 1.00 15.98 83 GLY A CA 1
ATOM 630 C C . GLY A 1 83 ? 25.433 5.686 28.467 1.00 16.39 83 GLY A C 1
ATOM 631 O O . GLY A 1 83 ? 25.448 6.023 29.650 1.00 14.69 83 GLY A O 1
ATOM 632 N N . ASP A 1 84 ? 25.708 6.518 27.470 1.00 16.75 84 ASP A N 1
ATOM 633 C CA . ASP A 1 84 ? 26.063 7.911 27.696 1.00 15.96 84 ASP A CA 1
ATOM 634 C C . ASP A 1 84 ? 24.785 8.733 27.865 1.00 15.60 84 ASP A C 1
ATOM 635 O O . ASP A 1 84 ? 24.093 9.028 26.886 1.00 14.45 84 ASP A O 1
ATOM 640 N N . VAL A 1 85 ? 24.470 9.092 29.106 1.00 15.04 85 VAL A N 1
ATOM 641 C CA . VAL A 1 85 ? 23.259 9.850 29.394 1.00 14.89 85 VAL A CA 1
ATOM 642 C C . VAL A 1 85 ? 23.202 11.162 28.616 1.00 15.21 85 VAL A C 1
ATOM 643 O O . VAL A 1 85 ? 22.123 11.691 28.349 1.00 15.06 85 VAL A O 1
ATOM 647 N N . GLY A 1 86 ? 24.367 11.681 28.249 1.00 14.17 86 GLY A N 1
ATOM 648 C CA . GLY A 1 86 ? 24.407 12.924 27.501 1.00 13.09 86 GLY A CA 1
ATOM 649 C C . GLY A 1 86 ? 23.820 12.757 26.114 1.00 13.46 86 GLY A C 1
ATOM 650 O O . GLY A 1 86 ? 23.045 13.596 25.655 1.00 12.47 86 GLY A O 1
ATOM 651 N N . LEU A 1 87 ? 24.194 11.668 25.448 1.00 13.01 87 LEU A N 1
ATOM 652 C CA . LEU A 1 87 ? 23.709 11.387 24.105 1.00 13.59 87 LEU A CA 1
ATOM 653 C C . LEU A 1 87 ? 22.226 11.022 24.133 1.00 13.51 87 LEU A C 1
ATOM 654 O O . LEU A 1 87 ? 21.486 11.341 23.210 1.00 12.77 87 LEU A O 1
ATOM 659 N N . VAL A 1 88 ? 21.792 10.350 25.194 1.00 12.36 88 VAL A N 1
ATOM 660 C CA . VAL A 1 88 ? 20.386 9.992 25.309 1.00 13.35 88 VAL A CA 1
ATOM 661 C C . VAL A 1 88 ? 19.601 11.296 25.440 1.00 14.20 88 VAL A C 1
ATOM 662 O O . VAL A 1 88 ? 18.581 11.499 24.781 1.00 12.78 88 VAL A O 1
ATOM 666 N N . SER A 1 89 ? 20.100 12.177 26.298 1.00 13.11 89 SER A N 1
ATOM 667 C CA . SER A 1 89 ? 19.491 13.481 26.532 1.00 13.72 89 SER A CA 1
ATOM 668 C C . SER A 1 89 ? 19.365 14.273 25.227 1.00 13.72 89 SER A C 1
ATOM 669 O O . SER A 1 89 ? 18.314 14.853 24.935 1.00 14.13 89 SER A O 1
ATOM 672 N N . ALA A 1 90 ? 20.442 14.292 24.447 1.00 11.27 90 ALA A N 1
ATOM 673 C CA . ALA A 1 90 ? 20.458 15.010 23.176 1.00 10.14 90 ALA A CA 1
ATOM 674 C C . ALA A 1 90 ? 19.508 14.383 22.153 1.00 10.26 90 ALA A C 1
ATOM 675 O O . ALA A 1 90 ? 18.881 15.088 21.361 1.00 11.20 90 ALA A O 1
ATOM 677 N N . TYR A 1 91 ? 19.409 13.058 22.167 1.00 10.59 91 TYR A N 1
ATOM 678 C CA . TYR A 1 91 ? 18.529 12.352 21.243 1.00 11.78 91 TYR A CA 1
ATOM 679 C C . TYR A 1 91 ? 17.092 12.783 21.568 1.00 11.76 91 TYR A C 1
ATOM 680 O O . TYR A 1 91 ? 16.303 13.091 20.673 1.00 11.35 91 TYR A O 1
ATOM 689 N N . LEU A 1 92 ? 16.766 12.819 22.857 1.00 11.44 92 LEU A N 1
ATOM 690 C CA . LEU A 1 92 ? 15.433 13.216 23.293 1.00 10.77 92 LEU A CA 1
ATOM 691 C C . LEU A 1 92 ? 15.125 14.673 22.947 1.00 10.98 92 LEU A C 1
ATOM 692 O O . LEU A 1 92 ? 14.006 14.993 22.546 1.00 10.80 92 LEU A O 1
ATOM 697 N N . GLN A 1 93 ? 16.118 15.549 23.091 1.00 10.84 93 GLN A N 1
ATOM 698 C CA . GLN A 1 93 ? 15.925 16.960 22.771 1.00 10.98 93 GLN A CA 1
ATOM 699 C C . GLN A 1 93 ? 15.656 17.087 21.272 1.00 11.30 93 GLN A C 1
ATOM 700 O O . GLN A 1 93 ? 14.835 17.901 20.847 1.00 9.89 93 GLN A O 1
ATOM 706 N N . ALA A 1 94 ? 16.342 16.267 20.477 1.00 12.19 94 ALA A N 1
ATOM 707 C CA . ALA A 1 94 ? 16.153 16.271 19.032 1.00 12.65 94 ALA A CA 1
ATOM 708 C C . ALA A 1 94 ? 14.690 15.966 18.727 1.00 12.75 94 ALA A C 1
ATOM 709 O O . ALA A 1 94 ? 14.010 16.748 18.065 1.00 13.57 94 ALA A O 1
ATOM 711 N N . LEU A 1 95 ? 14.203 14.831 19.218 1.00 13.59 95 LEU A N 1
ATOM 712 C CA . LEU A 1 95 ? 12.818 14.450 18.981 1.00 13.03 95 LEU A CA 1
ATOM 713 C C . LEU A 1 95 ? 11.855 15.533 19.463 1.00 14.04 95 LEU A C 1
ATOM 714 O O . LEU A 1 95 ? 10.829 15.782 18.830 1.00 14.54 95 LEU A O 1
ATOM 719 N N . THR A 1 96 ? 12.184 16.176 20.579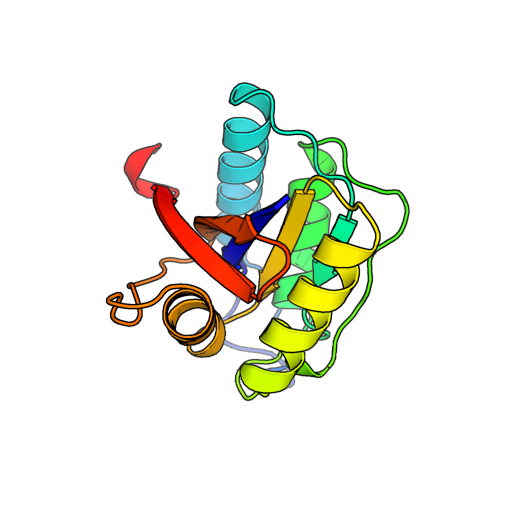 1.00 13.39 96 THR A N 1
ATOM 720 C CA . THR A 1 96 ? 11.337 17.234 21.123 1.00 14.12 96 THR A CA 1
ATOM 721 C C . THR A 1 96 ? 11.188 18.364 20.111 1.00 13.46 96 THR A C 1
ATOM 722 O O . THR A 1 96 ? 10.084 18.850 19.875 1.00 14.93 96 THR A O 1
ATOM 726 N N . ASN A 1 97 ? 12.298 18.772 19.507 1.00 14.24 97 ASN A N 1
ATOM 727 C CA . ASN A 1 97 ? 12.282 19.842 18.517 1.00 12.62 97 ASN A CA 1
ATOM 728 C C . ASN A 1 97 ? 11.674 19.378 17.196 1.00 12.94 97 ASN A C 1
ATOM 729 O O . ASN A 1 97 ? 11.276 20.193 16.367 1.00 13.34 97 ASN A O 1
ATOM 734 N N . GLU A 1 9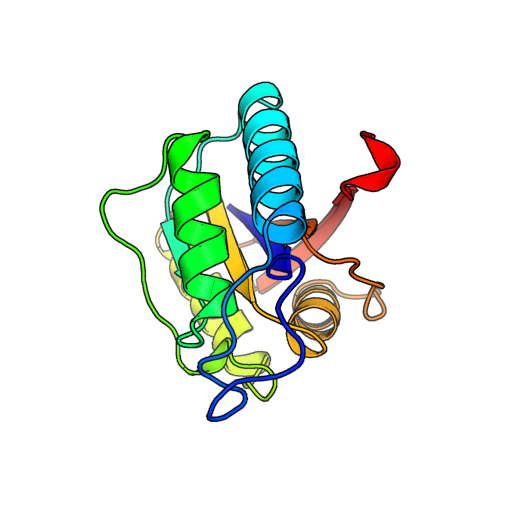8 ? 11.605 18.064 17.017 1.00 12.42 98 GLU A N 1
ATOM 735 C CA . GLU A 1 98 ? 11.042 17.463 15.813 1.00 13.10 98 GLU A CA 1
ATOM 736 C C . GLU A 1 98 ? 9.519 17.537 15.869 1.00 12.98 98 GLU A C 1
ATOM 737 O O . GLU A 1 98 ? 8.846 17.505 14.842 1.00 12.80 98 GLU A O 1
ATOM 743 N N . GLY A 1 99 ? 8.982 17.641 17.079 1.00 13.55 99 GLY A N 1
ATOM 744 C CA . GLY A 1 99 ? 7.543 17.715 17.237 1.00 13.66 99 GLY A CA 1
ATOM 745 C C . GLY A 1 99 ? 6.964 16.507 17.955 1.00 14.12 99 GLY A C 1
ATOM 746 O O . GLY A 1 99 ? 5.793 16.503 18.308 1.00 13.67 99 GLY A O 1
ATOM 747 N N . VAL A 1 100 ? 7.779 15.482 18.182 1.00 12.73 100 VAL A N 1
ATOM 748 C CA . VAL A 1 100 ? 7.308 14.281 18.870 1.00 12.77 100 VAL A CA 1
ATOM 749 C C . VAL A 1 100 ? 6.584 14.635 20.174 1.00 13.61 100 VAL A C 1
ATOM 750 O O . VAL A 1 100 ? 7.112 15.369 21.014 1.00 13.09 100 VAL A O 1
ATOM 754 N N . ALA A 1 101 ? 5.377 14.100 20.344 1.00 13.73 101 ALA A N 1
ATOM 755 C CA . ALA A 1 101 ? 4.569 14.386 21.528 1.00 12.67 101 ALA A CA 1
ATOM 756 C C . ALA A 1 101 ? 4.866 13.514 22.745 1.00 11.50 101 ALA A C 1
ATOM 757 O O . ALA A 1 101 ? 4.704 13.961 23.879 1.00 9.65 101 ALA A O 1
ATOM 759 N N . SER A 1 102 ? 5.299 12.278 22.519 1.00 12.29 102 SER A N 1
ATOM 760 C CA . SER A 1 102 ? 5.586 11.377 23.627 1.00 11.68 102 SER A CA 1
ATOM 761 C C . SER A 1 102 ? 6.519 10.244 23.234 1.00 12.18 102 SER A C 1
ATOM 762 O O . SER A 1 102 ? 6.469 9.741 22.107 1.00 12.64 102 SER A O 1
ATOM 765 N N . VAL A 1 103 ? 7.358 9.836 24.180 1.00 10.90 103 VAL A N 1
ATOM 766 C CA . VAL A 1 103 ? 8.322 8.769 23.951 1.00 11.88 103 VAL A CA 1
ATOM 767 C C . VAL A 1 103 ? 8.430 7.862 25.166 1.00 11.34 103 VAL A C 1
ATOM 768 O O . VAL A 1 103 ? 8.434 8.335 26.302 1.00 13.04 103 VAL A O 1
ATOM 772 N N . LEU A 1 104 ? 8.506 6.557 24.918 1.00 11.46 104 LEU A N 1
ATOM 773 C CA . LEU A 1 104 ? 8.664 5.574 25.985 1.00 12.03 104 LEU A CA 1
ATOM 774 C C . LEU A 1 104 ? 10.089 5.044 25.861 1.00 11.98 104 LEU A C 1
ATOM 775 O O . LEU A 1 104 ? 10.474 4.536 24.806 1.00 12.05 104 LEU A O 1
ATOM 780 N N . VAL A 1 105 ? 10.867 5.191 26.932 1.00 11.21 105 VAL A N 1
ATOM 781 C CA . VAL A 1 105 ? 12.264 4.749 26.961 1.00 12.23 105 VAL A CA 1
ATOM 782 C C . VAL A 1 105 ? 12.422 3.568 27.914 1.00 12.24 105 VAL A C 1
ATOM 783 O O . VAL A 1 105 ? 12.146 3.686 29.106 1.00 14.65 105 VAL A O 1
ATOM 787 N N . ILE A 1 106 ? 12.863 2.429 27.389 1.00 14.41 106 ILE A N 1
ATOM 788 C CA . ILE A 1 106 ? 13.050 1.236 28.207 1.00 13.04 106 ILE A CA 1
ATOM 789 C C . ILE A 1 106 ? 14.545 0.991 28.334 1.00 13.15 106 ILE A C 1
ATOM 790 O O . ILE A 1 106 ? 15.234 0.794 27.332 1.00 14.14 106 ILE A O 1
ATOM 795 N N . SER A 1 107 ? 15.045 0.998 29.568 1.00 13.54 107 SER A N 1
ATOM 796 C CA . SER A 1 107 ? 16.474 0.834 29.794 1.00 12.63 107 SER A CA 1
ATOM 797 C C . SER A 1 107 ? 16.851 0.054 31.051 1.00 13.42 107 SER A C 1
ATOM 798 O O . SER A 1 107 ? 16.140 -0.860 31.467 1.00 12.62 107 SER A O 1
ATOM 801 N N . HIS A 1 108 ? 17.983 0.423 31.649 1.00 12.38 108 HIS A N 1
ATOM 802 C CA . HIS A 1 108 ? 18.472 -0.260 32.837 1.00 12.55 108 HIS A CA 1
ATOM 803 C C . HIS A 1 108 ? 19.065 0.690 33.864 1.00 12.42 108 HIS A C 1
ATOM 804 O O . HIS A 1 108 ? 19.236 1.887 33.612 1.00 11.42 108 HIS A O 1
ATOM 811 N N . LEU A 1 109 ? 19.367 0.129 35.032 1.00 13.59 109 LEU A N 1
ATOM 812 C CA . LEU A 1 109 ? 20.035 0.875 36.087 1.00 14.36 109 LEU A CA 1
ATOM 813 C C . LEU A 1 109 ? 21.469 0.778 35.577 1.00 14.48 109 LEU A C 1
ATOM 814 O O . LEU A 1 109 ? 21.829 -0.205 34.933 1.00 14.22 109 LEU A O 1
ATOM 819 N N . PRO A 1 110 ? 22.308 1.778 35.863 1.00 15.45 110 PRO A N 1
ATOM 820 C CA . PRO A 1 110 ? 21.991 2.982 36.629 1.00 15.56 110 PRO A CA 1
ATOM 821 C C . PRO A 1 110 ? 21.548 4.118 35.711 1.00 15.35 110 PRO A C 1
ATOM 822 O O . PRO A 1 110 ? 21.173 5.198 36.181 1.00 15.24 110 PRO A O 1
ATOM 826 N N . LEU A 1 111 ? 21.587 3.858 34.406 1.00 13.04 111 LEU A N 1
ATOM 827 C CA . LEU A 1 111 ? 21.220 4.855 33.404 1.00 14.20 111 LEU A CA 1
ATOM 828 C C . LEU A 1 111 ? 19.873 5.547 33.622 1.00 13.30 111 LEU A C 1
ATOM 829 O O . LEU A 1 111 ? 19.786 6.768 33.537 1.00 13.22 111 LEU A O 1
ATOM 834 N N . VAL A 1 112 ? 18.831 4.775 33.911 1.00 14.04 112 VAL A N 1
ATOM 835 C CA . VAL A 1 112 ? 17.503 5.351 34.107 1.00 12.30 112 VAL A CA 1
ATOM 836 C C . VAL A 1 112 ? 17.480 6.419 35.193 1.00 11.43 112 VAL A C 1
ATOM 837 O O . VAL A 1 112 ? 16.838 7.458 35.034 1.00 9.34 112 VAL A O 1
ATOM 841 N N . GLY A 1 113 ? 18.187 6.168 36.290 1.00 11.00 113 GLY A N 1
ATOM 842 C CA . GLY A 1 113 ? 18.234 7.139 37.368 1.00 13.07 113 GLY A CA 1
ATOM 843 C C . GLY A 1 113 ? 18.947 8.413 36.944 1.00 14.09 113 GLY A C 1
ATOM 844 O O . GLY A 1 113 ? 18.429 9.520 37.142 1.00 12.56 113 GLY A O 1
ATOM 845 N N . TYR A 1 114 ? 20.134 8.259 36.355 1.00 13.42 114 TYR A N 1
ATOM 846 C CA . TYR A 1 114 ? 20.929 9.398 35.902 1.00 15.44 114 TYR A CA 1
ATOM 847 C C . TYR A 1 114 ? 20.223 10.178 34.798 1.00 13.98 114 TYR A C 1
ATOM 848 O O . TYR A 1 114 ? 20.355 11.399 34.709 1.00 13.16 114 TYR A O 1
ATOM 857 N N . LEU A 1 115 ? 19.484 9.466 33.953 1.00 13.19 115 LEU A N 1
ATOM 858 C CA . LEU A 1 115 ? 18.765 10.104 32.858 1.00 12.66 115 LEU A CA 1
ATOM 859 C C . LEU A 1 115 ? 17.775 11.137 33.378 1.00 12.51 115 LEU A C 1
ATOM 860 O O . LEU A 1 115 ? 17.701 12.247 32.850 1.00 13.27 115 LEU A O 1
ATOM 865 N N . VAL A 1 116 ? 17.006 10.772 34.404 1.00 11.82 116 VAL A N 1
ATOM 866 C CA . VAL A 1 116 ? 16.040 11.700 34.981 1.00 11.85 116 VAL A CA 1
ATOM 867 C C . VAL A 1 116 ? 16.740 12.948 35.516 1.00 12.13 116 VAL A C 1
ATOM 868 O O . VAL A 1 116 ? 16.287 14.066 35.280 1.00 11.46 116 VAL A O 1
ATOM 872 N N . ALA A 1 117 ? 17.840 12.753 36.240 1.00 12.35 117 ALA A N 1
ATOM 873 C CA . ALA A 1 117 ? 18.591 13.876 36.806 1.00 12.23 117 ALA A CA 1
ATOM 874 C C . ALA A 1 117 ? 19.152 14.748 35.691 1.00 12.37 117 ALA A C 1
ATOM 875 O O . ALA A 1 117 ? 19.026 15.971 35.725 1.00 13.41 117 ALA A O 1
ATOM 877 N N . GLU A 1 118 ? 19.771 14.105 34.705 1.00 12.40 118 GLU A N 1
ATOM 878 C CA . GLU A 1 118 ? 20.348 14.802 33.559 1.00 12.83 118 GLU A CA 1
ATOM 879 C C . GLU A 1 118 ? 19.299 15.660 32.853 1.00 12.90 118 GLU A C 1
ATOM 880 O O . GLU A 1 118 ? 19.578 16.785 32.450 1.00 11.51 118 GLU A O 1
ATOM 886 N N . LEU A 1 119 ? 18.093 15.120 32.707 1.00 12.54 119 LEU A N 1
ATOM 887 C CA . LEU A 1 119 ? 17.010 15.839 32.043 1.00 12.57 119 LEU A CA 1
ATOM 888 C C . LEU A 1 119 ? 16.349 16.884 32.938 1.00 11.75 119 LEU A C 1
ATOM 889 O O . LEU A 1 119 ? 15.910 17.936 32.465 1.00 10.79 119 LEU A O 1
ATOM 894 N N . CYS A 1 120 ? 16.292 16.601 34.235 1.00 11.59 120 CYS A N 1
ATOM 895 C CA . CYS A 1 120 ? 15.624 17.497 35.172 1.00 12.08 120 CYS A CA 1
ATOM 896 C C . CYS A 1 120 ? 16.503 18.191 36.203 1.00 12.99 120 CYS A C 1
ATOM 897 O O . CYS A 1 120 ? 17.027 17.557 37.114 1.00 13.34 120 CYS A O 1
ATOM 900 N N . PRO A 1 121 ? 16.668 19.514 36.071 1.00 13.95 121 PRO A N 1
ATOM 901 C CA . PRO A 1 121 ? 17.485 20.281 37.013 1.00 14.03 121 PRO A CA 1
ATOM 902 C C . PRO A 1 121 ? 16.945 20.163 38.439 1.00 14.27 121 PRO A C 1
ATOM 903 O O . PRO A 1 121 ? 15.733 20.134 38.647 1.00 13.94 121 PRO A O 1
ATOM 907 N N . GLY A 1 122 ? 17.848 20.082 39.411 1.00 13.87 122 GLY A N 1
ATOM 908 C CA . GLY A 1 122 ? 17.440 19.993 40.805 1.00 14.40 122 GLY A CA 1
ATOM 909 C C . GLY A 1 122 ? 17.056 18.615 41.311 1.00 14.92 122 GLY A C 1
ATOM 910 O O . GLY A 1 122 ? 16.777 18.445 42.497 1.00 15.18 122 GLY A O 1
ATOM 911 N N . GLU A 1 123 ? 17.048 17.627 40.425 1.00 14.05 123 GLU A N 1
ATOM 912 C CA . GLU A 1 123 ? 16.674 16.273 40.816 1.00 14.04 123 GLU A CA 1
ATOM 913 C C . GLU A 1 123 ? 17.879 15.365 40.982 1.00 14.37 123 GLU A C 1
ATOM 914 O O . GLU A 1 123 ? 18.832 15.436 40.208 1.00 14.84 123 GLU A O 1
ATOM 920 N N . THR A 1 124 ? 17.834 14.520 42.006 1.00 14.86 124 THR A N 1
ATOM 921 C CA . THR A 1 124 ? 18.894 13.546 42.236 1.00 14.83 124 THR A CA 1
ATOM 922 C C . THR A 1 124 ? 18.414 12.275 41.532 1.00 14.66 124 THR A C 1
ATOM 923 O O . THR A 1 124 ? 17.222 12.117 41.262 1.00 14.04 124 THR A O 1
ATOM 927 N N . PRO A 1 125 ? 19.333 11.352 41.217 1.00 14.33 125 PRO A N 1
ATOM 928 C CA . PRO A 1 125 ? 18.912 10.119 40.540 1.00 14.80 125 PRO A CA 1
ATOM 929 C C . PRO A 1 125 ? 17.875 9.366 41.378 1.00 15.15 125 PRO A C 1
ATOM 930 O O . PRO A 1 125 ? 18.163 8.951 42.493 1.00 13.98 125 PRO A O 1
ATOM 934 N N . PRO A 1 126 ? 16.645 9.204 40.864 1.00 15.60 126 PRO A N 1
ATOM 935 C CA . PRO A 1 126 ? 15.663 8.475 41.679 1.00 15.43 126 PRO A CA 1
ATOM 936 C C . PRO A 1 126 ? 15.878 6.960 41.637 1.00 15.62 126 PRO A C 1
ATOM 937 O O . PRO A 1 126 ? 16.587 6.448 40.768 1.00 13.39 126 PRO A O 1
ATOM 941 N N . MET A 1 127 ? 15.266 6.257 42.589 1.00 16.43 127 MET A N 1
ATOM 942 C CA . MET A 1 127 ? 15.357 4.799 42.691 1.00 18.87 127 MET A CA 1
ATOM 943 C C . MET A 1 127 ? 14.302 4.123 41.796 1.00 18.78 127 MET A C 1
ATOM 944 O O . MET A 1 127 ? 13.110 4.427 41.887 1.00 19.82 127 MET A O 1
ATOM 949 N N . PHE A 1 128 ? 14.752 3.196 40.953 1.00 16.60 128 PHE A N 1
ATOM 950 C CA . PHE A 1 128 ? 13.892 2.474 40.015 1.00 15.86 128 PHE A CA 1
ATOM 951 C C . PHE A 1 128 ? 13.750 0.975 40.313 1.00 15.92 128 PHE A C 1
ATOM 952 O O . PHE A 1 128 ? 14.731 0.241 40.260 1.00 16.10 128 PHE A O 1
ATOM 960 N N . THR A 1 129 ? 12.541 0.517 40.619 1.00 14.64 129 THR A N 1
ATOM 961 C CA . THR A 1 129 ? 12.338 -0.915 40.840 1.00 15.95 129 THR A CA 1
ATOM 962 C C . THR A 1 129 ? 12.054 -1.445 39.431 1.00 14.95 129 THR A C 1
ATOM 963 O O . THR A 1 129 ? 11.742 -0.657 38.536 1.00 13.02 129 THR A O 1
ATOM 967 N N . THR A 1 130 ? 12.161 -2.753 39.211 1.00 13.59 130 THR A N 1
ATOM 968 C CA . THR A 1 130 ? 11.912 -3.278 37.868 1.00 14.01 130 THR A CA 1
ATOM 969 C C . THR A 1 130 ? 10.513 -2.921 37.354 1.00 13.92 130 THR A C 1
ATOM 970 O O . THR A 1 130 ? 9.537 -2.958 38.101 1.00 13.81 130 THR A O 1
ATOM 974 N N . SER A 1 131 ? 10.438 -2.564 36.073 1.00 12.55 131 SER A N 1
ATOM 975 C CA . SER A 1 131 ? 9.185 -2.182 35.419 1.00 12.37 131 SER A CA 1
ATOM 976 C C . SER A 1 131 ? 8.645 -0.821 35.858 1.00 11.73 131 SER A C 1
ATOM 977 O O . SER A 1 131 ? 7.629 -0.366 35.340 1.00 12.91 131 SER A O 1
ATOM 980 N N . ALA A 1 132 ? 9.319 -0.174 36.806 1.00 10.91 132 ALA A N 1
ATOM 981 C CA . ALA A 1 132 ? 8.888 1.138 37.290 1.00 11.69 132 ALA A CA 1
ATOM 982 C C . ALA A 1 132 ? 9.014 2.176 36.177 1.00 10.76 132 ALA A C 1
ATOM 983 O O . ALA A 1 132 ? 9.890 2.073 35.323 1.00 11.83 132 ALA A O 1
ATOM 985 N N . ILE A 1 133 ? 8.148 3.182 36.197 1.00 11.34 133 ILE A N 1
ATOM 986 C CA . ILE A 1 133 ? 8.171 4.211 35.166 1.00 12.48 133 ILE A CA 1
ATOM 987 C C . ILE A 1 133 ? 8.234 5.630 35.716 1.00 13.81 133 ILE A C 1
ATOM 988 O O . ILE A 1 133 ? 7.491 5.993 36.627 1.00 14.33 133 ILE A O 1
ATOM 993 N N . ALA A 1 134 ? 9.125 6.430 35.144 1.00 13.53 134 ALA A N 1
ATOM 994 C CA . ALA A 1 134 ? 9.268 7.818 35.553 1.00 12.65 134 ALA A CA 1
ATOM 995 C C . ALA A 1 134 ? 8.713 8.694 34.441 1.00 12.45 134 ALA A C 1
ATOM 996 O O . ALA A 1 134 ? 8.983 8.460 33.261 1.00 12.55 134 ALA A O 1
ATOM 998 N N . SER A 1 135 ? 7.927 9.693 34.822 1.00 11.33 135 SER A N 1
ATOM 999 C CA . SER A 1 135 ? 7.334 10.620 33.867 1.00 11.56 135 SER A CA 1
ATOM 1000 C C . SER A 1 135 ? 8.078 11.939 33.903 1.00 11.32 135 SER A C 1
ATOM 1001 O O . SER A 1 135 ? 8.237 12.545 34.959 1.00 9.61 135 SER A O 1
ATOM 1004 N N . VAL A 1 136 ? 8.516 12.382 32.734 1.00 10.66 136 VAL A N 1
ATOM 1005 C CA . VAL A 1 136 ? 9.258 13.623 32.608 1.00 12.07 136 VAL A CA 1
ATOM 1006 C C . VAL A 1 136 ? 8.717 14.442 31.453 1.00 11.94 136 VAL A C 1
ATOM 1007 O O . VAL A 1 136 ? 8.559 13.930 30.352 1.00 14.44 136 VAL A O 1
ATOM 1011 N N . THR A 1 137 ? 8.426 15.710 31.705 1.00 12.29 137 THR A N 1
ATOM 1012 C CA . THR A 1 137 ? 7.956 16.581 30.640 1.00 11.87 137 THR A CA 1
ATOM 1013 C C . THR A 1 137 ? 9.185 17.355 30.195 1.00 12.55 137 THR A C 1
ATOM 1014 O O . THR A 1 137 ? 9.771 18.100 30.981 1.00 12.58 137 THR A O 1
ATOM 1018 N N . LEU A 1 138 ? 9.584 17.159 28.943 1.00 12.36 138 LEU A N 1
ATOM 1019 C CA . LEU A 1 138 ? 10.770 17.815 28.405 1.00 13.31 138 LEU A CA 1
ATOM 1020 C C . LEU A 1 138 ? 10.430 18.894 27.386 1.00 14.17 138 LEU A C 1
ATOM 1021 O O . LEU A 1 138 ? 9.608 18.681 26.488 1.00 14.25 138 LEU A O 1
ATOM 1026 N N . ASP A 1 139 ? 11.064 20.053 27.521 1.00 14.19 139 ASP A N 1
ATOM 1027 C CA . ASP A 1 139 ? 10.821 21.128 26.578 1.00 15.95 139 ASP A CA 1
ATOM 1028 C C . ASP A 1 139 ? 11.930 21.179 25.527 1.00 15.86 139 ASP A C 1
ATOM 1029 O O . ASP A 1 139 ? 12.928 20.455 25.614 1.00 16.26 139 ASP A O 1
ATOM 1034 N N . GLU A 1 140 ? 11.735 22.033 24.534 1.00 16.09 140 GLU A N 1
ATOM 1035 C CA . GLU A 1 140 ? 12.661 22.177 23.419 1.00 19.05 140 GLU A CA 1
ATOM 1036 C C . GLU A 1 140 ? 14.104 22.559 23.767 1.00 17.68 140 GLU A C 1
ATOM 1037 O O . GLU A 1 140 ? 15.025 22.298 22.991 1.00 16.56 140 GLU A O 1
ATOM 1043 N N . SER A 1 141 ? 14.306 23.162 24.933 1.00 18.40 141 SER A N 1
ATOM 1044 C CA . SER A 1 141 ? 15.646 23.560 25.347 1.00 17.79 141 SER A CA 1
ATOM 1045 C C . SER A 1 141 ? 16.303 22.504 26.225 1.00 18.69 141 SER A C 1
ATOM 1046 O O . SER A 1 141 ? 17.333 22.755 26.846 1.00 20.21 141 SER A O 1
ATOM 1049 N N . GLY A 1 142 ? 15.700 21.319 26.269 1.00 18.69 142 GLY A N 1
ATOM 1050 C CA . GLY A 1 142 ? 16.249 20.234 27.064 1.00 18.58 142 GLY A CA 1
ATOM 1051 C C . GLY A 1 142 ? 15.931 20.327 28.543 1.00 18.56 142 GLY A C 1
ATOM 1052 O O . GLY A 1 142 ? 16.508 19.604 29.347 1.00 19.33 142 GLY A O 1
ATOM 1053 N N . ASN A 1 143 ? 15.010 21.212 28.907 1.00 18.38 143 ASN A N 1
ATOM 1054 C CA . ASN A 1 143 ? 14.648 21.374 30.305 1.00 19.59 143 ASN A CA 1
ATOM 1055 C C . ASN A 1 143 ? 13.472 20.464 30.650 1.00 17.66 143 ASN A C 1
ATOM 1056 O O . ASN A 1 143 ? 12.368 20.622 30.120 1.00 17.38 143 ASN A O 1
ATOM 1061 N N . GLY A 1 144 ? 13.716 19.511 31.540 1.00 15.69 144 GLY A N 1
ATOM 1062 C CA . GLY A 1 144 ? 12.674 18.580 31.914 1.00 13.80 144 GLY A CA 1
ATOM 1063 C C . GLY A 1 144 ? 12.195 18.711 33.340 1.00 12.98 144 GLY A C 1
ATOM 1064 O O . GLY A 1 144 ? 12.938 19.121 34.231 1.00 12.31 144 GLY A O 1
ATOM 1065 N N . THR A 1 145 ? 10.936 18.349 33.542 1.00 12.94 145 THR A N 1
ATOM 1066 C CA . THR A 1 145 ? 10.299 18.394 34.848 1.00 13.69 145 THR A CA 1
ATOM 1067 C C . THR A 1 145 ? 9.936 16.968 35.255 1.00 13.47 145 THR A C 1
ATOM 1068 O O . THR A 1 145 ? 9.306 16.245 34.482 1.00 12.27 145 THR A O 1
ATOM 1072 N N . PHE A 1 146 ? 10.343 16.571 36.459 1.00 12.02 146 PHE A N 1
ATOM 1073 C CA . PHE A 1 146 ? 10.056 15.236 36.986 1.00 13.09 146 PHE A CA 1
ATOM 1074 C C . PHE A 1 146 ? 8.650 15.245 37.595 1.00 13.36 146 PHE A C 1
ATOM 1075 O O . PHE A 1 146 ? 8.445 15.718 38.715 1.00 12.26 146 PHE A O 1
ATOM 1083 N N . ASN A 1 147 ? 7.690 14.722 36.838 1.00 13.34 147 ASN A N 1
ATOM 1084 C CA . ASN A 1 147 ? 6.290 14.687 37.251 1.00 12.64 147 ASN A CA 1
ATOM 1085 C C . ASN A 1 147 ? 5.994 13.680 38.353 1.00 12.98 147 ASN A C 1
ATOM 1086 O O . ASN A 1 147 ? 5.587 14.054 39.449 1.00 14.78 147 ASN A O 1
ATOM 1091 N N . TRP A 1 148 ? 6.189 12.402 38.058 1.00 12.65 148 TRP A N 1
ATOM 1092 C CA . TRP A 1 148 ? 5.936 11.356 39.039 1.00 12.43 148 TRP A CA 1
ATOM 1093 C C . TRP A 1 148 ? 6.664 10.066 38.697 1.00 13.11 148 TRP A C 1
ATOM 1094 O O . TRP A 1 148 ? 7.347 9.965 37.678 1.00 10.85 148 TRP A O 1
ATOM 1105 N N . GLN A 1 149 ? 6.505 9.079 39.567 1.00 14.09 149 GLN A N 1
ATOM 1106 C CA . GLN A 1 149 ? 7.132 7.781 39.381 1.00 16.61 149 GLN A CA 1
ATOM 1107 C C . GLN A 1 149 ? 6.141 6.739 39.879 1.00 17.15 149 GLN A C 1
ATOM 1108 O O . GLN A 1 149 ? 5.566 6.887 40.955 1.00 17.03 149 GLN A O 1
ATOM 1114 N N . MET A 1 150 ? 5.940 5.686 39.098 1.00 16.46 150 MET A N 1
ATOM 1115 C CA . MET A 1 150 ? 5.002 4.638 39.470 1.00 17.11 150 MET A CA 1
ATOM 1116 C C . MET A 1 150 ? 5.697 3.289 39.391 1.00 16.83 150 MET A C 1
ATOM 1117 O O . MET A 1 150 ? 6.476 3.047 38.477 1.00 16.50 150 MET A O 1
ATOM 1122 N N . SER A 1 151 ? 5.424 2.409 40.348 1.00 18.17 151 SER A N 1
ATOM 1123 C CA . SER A 1 151 ? 6.047 1.087 40.327 1.00 18.13 151 SER A CA 1
ATOM 1124 C C . SER A 1 151 ? 5.007 -0.014 40.515 1.00 18.08 151 SER A C 1
ATOM 1125 O O . SER A 1 151 ? 3.924 0.228 41.055 1.00 16.88 151 SER A O 1
ATOM 1128 N N . PRO A 1 152 ? 5.317 -1.241 40.060 1.00 17.57 152 PRO A N 1
ATOM 1129 C CA . PRO A 1 152 ? 4.387 -2.364 40.188 1.00 18.77 152 PRO A CA 1
ATOM 1130 C C . PRO A 1 152 ? 3.825 -2.540 41.597 1.00 19.81 152 PRO A C 1
ATOM 1131 O O . PRO A 1 152 ? 2.689 -2.982 41.763 1.00 20.44 152 PRO A O 1
ATOM 1135 N N . CYS A 1 153 ? 4.613 -2.199 42.611 1.00 20.46 153 CYS A N 1
ATOM 1136 C CA . CYS A 1 153 ? 4.142 -2.351 43.981 1.00 22.25 153 CYS A CA 1
ATOM 1137 C C . CYS A 1 153 ? 3.131 -1.278 44.370 1.00 22.35 153 CYS A C 1
ATOM 1138 O O . CYS A 1 153 ? 2.204 -1.553 45.129 1.00 24.22 153 CYS A O 1
ATOM 1141 N N . ASN A 1 154 ? 3.299 -0.061 43.859 1.00 23.13 154 ASN A N 1
ATOM 1142 C CA . ASN A 1 154 ? 2.365 1.019 44.189 1.00 24.85 154 ASN A CA 1
ATOM 1143 C C . ASN A 1 154 ? 1.050 0.814 43.449 1.00 26.16 154 ASN A C 1
ATOM 1144 O O . ASN A 1 154 ? 0.155 1.654 43.502 1.00 27.59 154 ASN A O 1
ATOM 1149 N N . LEU A 1 155 ? 0.955 -0.291 42.724 1.00 27.03 155 LEU A N 1
ATOM 1150 C CA . LEU A 1 155 ? -0.261 -0.625 41.994 1.00 29.04 155 LEU A CA 1
ATOM 1151 C C . LEU A 1 155 ? -0.751 -1.925 42.616 1.00 31.34 155 LEU A C 1
ATOM 1152 O O . LEU A 1 155 ? -1.910 -2.029 43.030 1.00 33.28 155 LEU A O 1
ATOM 1157 N N . LYS A 1 156 ? 0.164 -2.896 42.697 1.00 31.93 156 LYS A N 1
ATOM 1158 C CA . LYS A 1 156 ? -0.085 -4.234 43.253 1.00 32.88 156 LYS A CA 1
ATOM 1159 C C . LYS A 1 156 ? -0.804 -4.287 44.597 1.00 33.47 156 LYS A C 1
ATOM 1160 O O . LYS A 1 156 ? -1.919 -4.858 44.650 1.00 33.38 156 LYS A O 1
#

Organism: Escherichia coli (strain K12) (NCBI:txid83333)

InterPro domains:
  IPR004449 Phosphohistidine phosphatase SixA [TIGR00249] (1-152)
  IPR013078 Histidine phosphatase superfamily, clade-1 [PF00300] (3-70)
  IPR013078 Histidine phosphatase superfamily, clade-1 [cd07067] (2-148)
  IPR029033 Histidine phosphatase superfamily [G3DSA:3.40.50.1240] (1-161)
  IPR029033 Histidine phosphatase superfamily [SSF53254] (1-143)

Radius of gyration: 14.16 Å; Cα contacts (8 Å, |Δi|>4): 351; chains: 1; bounding box: 32×41×30 Å

Sequence (156 aa):
MQVFIMRHGDAALDAASDSVRPLTTNGCDESRLMANWLKGQKVEIERVLVSPFLRAEQTLEEVGDCLNLPSSAEVLPELTPCGDVGLVSAYLQALTNEGVASVLVISHLPLVGYLVAELCPGETPPMFTTSAIASVTLDESGNGTFNWQMSPCNLK

CATH classification: 3.40.50.1240

Foldseek 3Di:
DKEKEAEFFDWDPDDPDFLATAHDPVRLVFLLVLLQVCVVVVHDADAEEFESRRSGVVSVVSSVVNHPYDPDYHHDPQQEQNRDLVVVLVVVLVVQVVVGDYYYYYHHPPSSQVNCCQQEPPDHRDDHDHSKIWIWDAHNVSYIDTDDIGGSVNVD